Protein AF-A0A7V2CMZ6-F1 (afdb_monomer_lite)

Radius of gyration: 18.08 Å; chains: 1; bounding box: 42×31×58 Å

Foldseek 3Di:
DDDPPPVLVVLQVQLVVLVVVLVVLVLDQQDPVSLVVLQPVVSVVSNPDPSNQPPDPCSVVSVVVSVVSSVCSVVDDNVVSNVVSCQQANDPPNHPHHPDPVVVDPDPPVVVVVVVVVVVVVD

pLDDT: mean 74.18, std 14.87, range [40.69, 93.19]

Sequence (123 aa):
MSADGHTGTADGARARGATYALMAWALRYPSMDVLDVLRDARLWQSAESPADAPSGQDGGRLPNLLTDLKRRATVADAQGLQQTHSRLFGHTVRGSCPPYELEYGRSEIIQQAAELADVAGFY

Secondary structure (DSSP, 8-state):
---THHHHHHHHHHHHHHHHHHHHHHHS---HHHHHHHH-HHHHHHHS-GGG---STTTTHHHHHHHHHHHHHHT--HHHHHHHHHHHH-TTTT-SS-SSGGGTS---HHHHHHHHHHHHHH-

Structure (mmCIF, N/CA/C/O backbone):
data_AF-A0A7V2CMZ6-F1
#
_entry.id   AF-A0A7V2CMZ6-F1
#
loop_
_atom_site.group_PDB
_atom_site.id
_atom_site.type_symbol
_atom_site.label_atom_id
_atom_site.label_alt_id
_atom_site.label_comp_id
_atom_site.label_asym_id
_atom_site.label_entity_id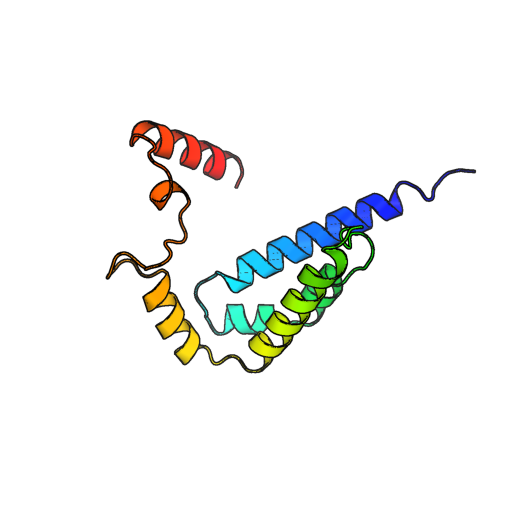
_atom_site.label_seq_id
_atom_site.pdbx_PDB_ins_code
_atom_site.Cartn_x
_atom_site.Cartn_y
_atom_site.Cartn_z
_atom_site.occupancy
_atom_site.B_iso_or_equiv
_atom_site.auth_seq_id
_atom_site.auth_comp_id
_atom_site.auth_asym_id
_atom_site.auth_atom_id
_atom_site.pdbx_PDB_model_num
ATOM 1 N N . MET A 1 1 ? 5.308 0.859 -42.400 1.00 40.69 1 MET A N 1
ATOM 2 C CA . MET A 1 1 ? 6.292 1.030 -41.311 1.00 40.69 1 MET A CA 1
ATOM 3 C C . MET A 1 1 ? 5.607 1.795 -40.182 1.00 40.69 1 MET A C 1
ATOM 5 O O . MET A 1 1 ? 5.749 3.002 -40.098 1.00 40.69 1 MET A O 1
ATOM 9 N N . SER A 1 2 ? 4.774 1.108 -39.392 1.00 43.62 2 SER A N 1
ATOM 10 C CA . SER A 1 2 ? 4.095 1.654 -38.205 1.00 43.62 2 SER A CA 1
ATOM 11 C C . SER A 1 2 ? 3.755 0.481 -37.283 1.00 43.62 2 SER A C 1
ATOM 13 O O . SER A 1 2 ? 2.809 -0.248 -37.556 1.00 43.62 2 SER A O 1
ATOM 15 N N . ALA A 1 3 ? 4.564 0.258 -36.247 1.00 46.75 3 ALA A N 1
ATOM 16 C CA . ALA A 1 3 ? 4.297 -0.732 -35.195 1.00 46.75 3 ALA A CA 1
ATOM 17 C C . ALA A 1 3 ? 4.539 -0.182 -33.770 1.00 46.75 3 ALA A C 1
ATOM 19 O O . ALA A 1 3 ? 4.151 -0.827 -32.804 1.00 46.75 3 ALA A O 1
ATOM 20 N N . ASP A 1 4 ? 5.093 1.029 -33.625 1.00 50.94 4 ASP A N 1
ATOM 21 C CA . ASP A 1 4 ? 5.489 1.600 -32.322 1.00 50.94 4 ASP A CA 1
ATOM 22 C C . ASP A 1 4 ? 4.346 2.218 -31.497 1.00 50.94 4 ASP A C 1
ATOM 24 O O . ASP A 1 4 ? 4.525 2.540 -30.327 1.00 50.94 4 ASP A O 1
ATOM 28 N N . GLY A 1 5 ? 3.150 2.390 -32.067 1.00 51.94 5 GLY A N 1
ATOM 29 C CA . GLY A 1 5 ? 2.040 3.051 -31.365 1.00 51.94 5 GLY A CA 1
ATOM 30 C C . GLY A 1 5 ? 1.317 2.181 -30.328 1.00 51.94 5 GLY A C 1
ATOM 31 O O . GLY A 1 5 ? 0.663 2.716 -29.440 1.00 51.94 5 GLY A O 1
ATOM 32 N N . HIS A 1 6 ? 1.407 0.851 -30.430 1.00 52.66 6 HIS A N 1
ATOM 33 C CA . HIS A 1 6 ? 0.612 -0.072 -29.604 1.00 52.66 6 HIS A CA 1
ATOM 34 C C . HIS A 1 6 ? 1.317 -0.475 -28.297 1.00 52.66 6 HIS A C 1
ATOM 36 O O . HIS A 1 6 ? 0.672 -0.770 -27.292 1.00 52.66 6 HIS A O 1
ATOM 42 N N . THR A 1 7 ? 2.652 -0.460 -28.296 1.00 57.75 7 THR A N 1
ATOM 43 C CA . THR A 1 7 ? 3.491 -0.788 -27.136 1.00 57.75 7 THR A CA 1
ATOM 44 C C . THR A 1 7 ? 3.462 0.319 -26.084 1.00 57.75 7 THR A C 1
ATOM 46 O O . THR A 1 7 ? 3.323 0.014 -24.903 1.00 57.75 7 THR A O 1
ATOM 49 N N . GLY A 1 8 ? 3.481 1.593 -26.496 1.00 61.47 8 GLY A N 1
ATOM 50 C CA . GLY A 1 8 ? 3.411 2.734 -25.573 1.00 61.47 8 GLY A CA 1
ATOM 51 C C . GLY A 1 8 ? 2.093 2.818 -24.791 1.00 61.47 8 GLY A C 1
ATOM 52 O O . GLY A 1 8 ? 2.096 3.077 -23.591 1.00 61.47 8 GLY A O 1
ATOM 53 N N . THR A 1 9 ? 0.956 2.522 -25.429 1.00 63.38 9 THR A N 1
ATOM 54 C CA . THR A 1 9 ? -0.358 2.529 -24.756 1.00 63.38 9 THR A CA 1
ATOM 55 C C . THR A 1 9 ? -0.536 1.362 -23.789 1.00 63.38 9 THR A C 1
ATOM 57 O O . THR A 1 9 ? -1.166 1.517 -22.742 1.00 63.38 9 THR A O 1
ATOM 60 N N . ALA A 1 10 ? 0.013 0.192 -24.134 1.00 70.31 10 ALA A N 1
ATOM 61 C CA . ALA A 1 10 ? -0.026 -0.988 -23.278 1.00 70.31 10 ALA A CA 1
ATOM 62 C C . ALA A 1 10 ? 0.857 -0.811 -22.032 1.00 70.31 10 ALA A C 1
ATOM 64 O O . ALA A 1 10 ? 0.452 -1.195 -20.934 1.00 70.31 10 ALA A O 1
ATOM 65 N N . ASP A 1 11 ? 2.028 -0.189 -22.190 1.00 74.56 11 ASP A N 1
ATOM 66 C CA . ASP A 1 11 ? 2.938 0.102 -21.081 1.00 74.56 11 ASP A CA 1
ATOM 67 C C . ASP A 1 11 ? 2.349 1.150 -20.121 1.00 74.56 11 ASP A C 1
ATOM 69 O O . ASP A 1 11 ? 2.346 0.949 -18.906 1.00 74.56 11 ASP A O 1
ATOM 73 N N . GLY A 1 12 ? 1.710 2.200 -20.654 1.00 77.19 12 GLY A N 1
ATOM 74 C CA . GLY A 1 12 ? 0.979 3.168 -19.830 1.00 77.19 12 GLY A CA 1
ATOM 75 C C . GLY A 1 12 ? -0.180 2.534 -19.047 1.00 77.19 12 GLY A C 1
ATOM 76 O O . GLY A 1 12 ? -0.262 2.642 -17.822 1.00 77.19 12 GLY A O 1
ATOM 77 N N . ALA A 1 13 ? -1.037 1.750 -19.715 1.00 79.69 13 ALA A N 1
ATOM 78 C CA . ALA A 1 13 ? -2.136 1.048 -19.044 1.00 79.69 13 ALA A CA 1
ATOM 79 C C . ALA A 1 13 ? -1.652 0.134 -17.903 1.00 79.69 13 ALA A C 1
ATOM 81 O O . ALA A 1 13 ? -2.282 0.073 -16.843 1.00 79.69 13 ALA A O 1
ATOM 82 N N . ARG A 1 14 ? -0.508 -0.532 -18.093 1.00 80.69 14 ARG A N 1
ATOM 83 C CA . ARG A 1 14 ? 0.138 -1.349 -17.063 1.00 80.69 14 ARG A CA 1
ATOM 84 C C . ARG A 1 14 ? 0.649 -0.507 -15.893 1.00 80.69 14 ARG A C 1
ATOM 86 O O . ARG A 1 14 ? 0.436 -0.900 -14.746 1.00 80.69 14 ARG A O 1
ATOM 93 N N . ALA A 1 15 ? 1.259 0.646 -16.164 1.00 81.56 15 ALA A N 1
ATOM 94 C CA . ALA A 1 15 ? 1.736 1.573 -15.139 1.00 81.56 15 ALA A CA 1
ATOM 95 C C . ALA A 1 15 ? 0.590 2.102 -14.258 1.00 81.56 15 ALA A C 1
ATOM 97 O O . ALA A 1 15 ? 0.689 2.111 -13.025 1.00 81.56 15 ALA A O 1
ATOM 98 N N . ARG A 1 16 ? -0.551 2.453 -14.870 1.00 81.94 16 ARG A N 1
ATOM 99 C CA . ARG A 1 16 ? -1.766 2.846 -14.133 1.00 81.94 16 ARG A CA 1
ATOM 100 C C . ARG A 1 16 ? -2.309 1.704 -13.290 1.00 81.94 16 ARG A C 1
ATOM 102 O O . ARG A 1 16 ? -2.580 1.904 -12.111 1.00 81.94 16 ARG A O 1
ATOM 109 N N . GLY A 1 17 ? -2.417 0.504 -13.862 1.00 84.88 17 GLY A N 1
ATOM 110 C CA . GLY A 1 17 ? -2.858 -0.686 -13.131 1.00 84.88 17 GLY A CA 1
ATOM 111 C C . GLY A 1 17 ? -1.994 -0.965 -11.898 1.00 84.88 17 GLY A C 1
ATOM 112 O O . GLY A 1 17 ? -2.522 -1.186 -10.810 1.00 84.88 17 GLY A O 1
ATOM 113 N N . ALA A 1 18 ? -0.669 -0.871 -12.037 1.00 85.50 18 ALA A N 1
ATOM 114 C CA . ALA A 1 18 ? 0.263 -1.022 -10.922 1.00 85.50 18 ALA A CA 1
ATOM 115 C C . ALA A 1 18 ? 0.104 0.084 -9.864 1.00 85.50 18 ALA A C 1
ATOM 117 O O . ALA A 1 18 ? 0.135 -0.198 -8.667 1.00 85.50 18 ALA A O 1
ATOM 118 N N . THR A 1 19 ? -0.130 1.328 -10.291 1.00 85.44 19 THR A N 1
ATOM 119 C CA . THR A 1 19 ? -0.396 2.459 -9.387 1.00 85.44 19 THR A CA 1
ATOM 120 C C . THR A 1 19 ? -1.683 2.251 -8.583 1.00 85.44 19 THR A C 1
ATOM 122 O O . THR A 1 19 ? -1.678 2.421 -7.364 1.00 85.44 19 THR A O 1
ATOM 125 N N . TYR A 1 20 ? -2.773 1.819 -9.224 1.00 86.62 20 TYR A N 1
ATOM 126 C CA . TYR A 1 20 ? -4.018 1.497 -8.519 1.00 86.62 20 TYR A CA 1
ATOM 127 C C . TYR A 1 20 ? -3.846 0.314 -7.564 1.00 86.62 20 TYR A C 1
ATOM 129 O O . TYR A 1 20 ? -4.329 0.366 -6.434 1.00 86.62 20 TYR A O 1
ATOM 137 N N . ALA A 1 21 ? -3.109 -0.722 -7.974 1.00 88.38 21 ALA A N 1
ATOM 138 C CA . ALA A 1 21 ? -2.804 -1.856 -7.109 1.00 88.38 21 ALA A CA 1
ATOM 139 C C . ALA A 1 21 ? -2.019 -1.424 -5.858 1.00 88.38 21 ALA A C 1
ATOM 141 O O . ALA A 1 21 ? -2.349 -1.854 -4.754 1.00 88.38 21 ALA A O 1
ATOM 142 N N . LEU A 1 22 ? -1.029 -0.534 -6.001 1.00 89.62 22 LEU A N 1
ATOM 143 C CA . LEU A 1 22 ? -0.297 0.049 -4.871 1.00 89.62 22 LEU A CA 1
ATOM 144 C C . LEU A 1 22 ? -1.229 0.776 -3.901 1.00 89.62 22 LEU A C 1
ATOM 146 O O . LEU A 1 22 ? -1.146 0.554 -2.694 1.00 89.62 22 LEU A O 1
ATOM 150 N N . MET A 1 23 ? -2.126 1.620 -4.416 1.00 87.31 23 MET A N 1
ATOM 151 C CA . MET A 1 23 ? -3.095 2.3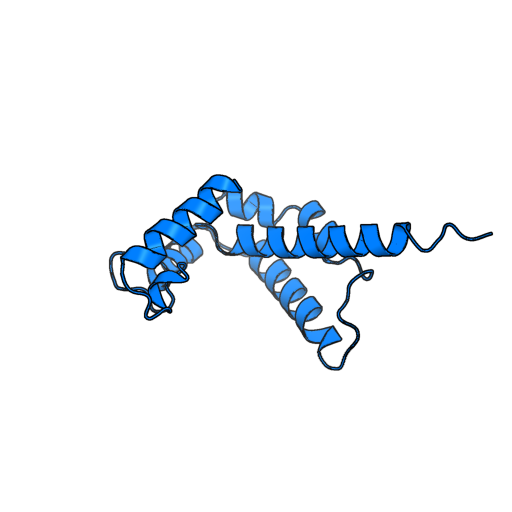41 -3.585 1.00 87.31 23 MET A CA 1
ATOM 152 C C . MET A 1 23 ? -4.025 1.375 -2.843 1.00 87.31 23 MET A C 1
ATOM 154 O O . MET A 1 23 ? -4.237 1.531 -1.640 1.00 87.31 23 MET A O 1
ATOM 158 N N . ALA A 1 24 ? -4.524 0.345 -3.530 1.00 89.88 24 ALA A N 1
ATOM 159 C CA . ALA A 1 24 ? -5.379 -0.674 -2.931 1.00 89.88 24 ALA A CA 1
ATOM 160 C C . ALA A 1 24 ? -4.665 -1.426 -1.794 1.00 89.88 24 ALA A C 1
ATOM 162 O O . ALA A 1 24 ? -5.241 -1.622 -0.723 1.00 89.88 24 ALA A O 1
ATOM 163 N N . TRP A 1 25 ? -3.396 -1.801 -1.983 1.00 92.38 25 TRP A N 1
ATOM 164 C CA . TRP A 1 25 ? -2.595 -2.424 -0.926 1.00 92.38 25 TRP A CA 1
ATOM 165 C C . TRP A 1 25 ? -2.307 -1.473 0.237 1.00 92.38 25 TRP A C 1
ATOM 167 O O . TRP A 1 25 ? -2.397 -1.889 1.389 1.00 92.38 25 TRP A O 1
ATOM 177 N N . ALA A 1 26 ? -2.012 -0.202 -0.036 1.00 90.38 26 ALA A N 1
ATOM 178 C CA . ALA A 1 26 ? -1.691 0.786 0.994 1.00 90.38 26 ALA A CA 1
ATOM 179 C C . ALA A 1 26 ? -2.879 1.139 1.911 1.00 90.38 26 ALA A C 1
ATOM 181 O O . ALA A 1 26 ? -2.662 1.556 3.047 1.00 90.38 26 ALA A O 1
ATOM 182 N N . LEU A 1 27 ? -4.119 0.978 1.436 1.00 89.25 27 LEU A N 1
ATOM 183 C CA . LEU A 1 27 ? -5.340 1.268 2.202 1.00 89.25 27 LEU A CA 1
ATOM 184 C C . LEU A 1 27 ? -5.916 0.048 2.941 1.00 89.25 27 LEU A C 1
ATOM 186 O O . LEU A 1 27 ? -6.791 0.196 3.801 1.00 89.25 27 LEU A O 1
ATOM 190 N N . ARG A 1 28 ? -5.428 -1.160 2.637 1.00 90.50 28 ARG A N 1
ATOM 191 C CA . ARG A 1 28 ? -5.825 -2.385 3.342 1.00 90.50 28 ARG A CA 1
ATOM 192 C C . ARG A 1 28 ? -5.415 -2.346 4.812 1.00 90.50 28 ARG A C 1
ATOM 194 O O . ARG A 1 28 ? -4.509 -1.618 5.211 1.00 90.50 28 ARG A O 1
ATOM 201 N N . TYR A 1 29 ? -6.084 -3.173 5.618 1.00 90.50 29 TYR A N 1
ATOM 202 C CA . TYR A 1 29 ? -5.697 -3.357 7.013 1.00 90.50 29 TYR A CA 1
ATOM 203 C C . TYR A 1 29 ? -4.219 -3.784 7.087 1.00 90.50 29 TYR A C 1
ATOM 205 O O . TYR A 1 29 ? -3.851 -4.768 6.441 1.00 90.50 29 TYR A O 1
ATOM 213 N N . PRO A 1 30 ? -3.365 -3.066 7.835 1.00 90.94 30 PRO A N 1
ATOM 214 C CA . PRO A 1 30 ? -1.923 -3.268 7.791 1.00 90.94 30 PRO A CA 1
ATOM 215 C C . PRO A 1 30 ? -1.527 -4.538 8.557 1.00 90.94 30 PRO A C 1
ATOM 217 O O . PRO A 1 30 ? -1.266 -4.517 9.758 1.00 90.94 30 PRO A O 1
ATOM 220 N N . SER A 1 31 ? -1.487 -5.670 7.860 1.00 92.88 31 SER A N 1
ATOM 221 C CA . SER A 1 31 ? -0.877 -6.914 8.338 1.00 92.88 31 SER A CA 1
ATOM 222 C C . SER A 1 31 ? 0.582 -7.018 7.888 1.00 92.88 31 SER A C 1
ATOM 224 O O . SER A 1 31 ? 1.028 -6.272 7.014 1.00 92.88 31 SER A O 1
ATOM 226 N N . MET A 1 32 ? 1.332 -7.962 8.466 1.00 92.12 32 MET A N 1
ATOM 227 C CA . MET A 1 32 ? 2.689 -8.259 7.991 1.00 92.12 32 MET A CA 1
ATOM 228 C C . MET A 1 32 ? 2.690 -8.668 6.514 1.00 92.12 32 MET A C 1
ATOM 230 O O . MET A 1 32 ? 3.494 -8.137 5.761 1.00 92.12 32 MET A O 1
ATOM 234 N N . ASP A 1 33 ? 1.715 -9.469 6.077 1.00 93.06 33 ASP A N 1
ATOM 235 C CA . ASP A 1 33 ? 1.562 -9.856 4.668 1.00 93.06 33 ASP A CA 1
ATOM 236 C C . ASP A 1 33 ? 1.384 -8.640 3.743 1.00 93.06 33 ASP A C 1
ATOM 238 O O . ASP A 1 33 ? 1.989 -8.563 2.675 1.00 93.06 33 ASP A O 1
ATOM 242 N N . VAL A 1 34 ? 0.574 -7.655 4.156 1.00 92.88 34 VAL A N 1
ATOM 243 C CA . VAL A 1 34 ? 0.383 -6.405 3.400 1.00 92.88 34 VAL A CA 1
ATOM 244 C C . VAL A 1 34 ? 1.688 -5.615 3.327 1.00 92.88 34 VAL A C 1
ATOM 246 O O . VAL A 1 34 ? 2.030 -5.095 2.265 1.00 92.88 34 VAL A O 1
ATOM 249 N N . LEU A 1 35 ? 2.437 -5.530 4.430 1.00 92.44 35 LEU A N 1
ATOM 250 C CA . LEU A 1 35 ? 3.725 -4.839 4.437 1.00 92.44 35 LEU A CA 1
ATOM 251 C C . LEU A 1 35 ? 4.774 -5.553 3.589 1.00 92.44 35 LEU A C 1
ATOM 253 O O . LEU A 1 35 ? 5.549 -4.877 2.921 1.00 92.44 35 LEU A O 1
ATOM 257 N N . ASP A 1 36 ? 4.793 -6.880 3.576 1.00 93.19 36 ASP A N 1
ATOM 258 C CA . ASP A 1 36 ? 5.720 -7.652 2.751 1.00 93.19 36 ASP A CA 1
ATOM 259 C C . ASP A 1 36 ? 5.447 -7.424 1.261 1.00 93.19 36 ASP A C 1
ATOM 261 O O . ASP A 1 36 ? 6.381 -7.185 0.495 1.00 93.19 36 ASP A O 1
ATOM 265 N N . VAL A 1 37 ? 4.172 -7.357 0.861 1.00 91.88 37 VAL A N 1
ATOM 266 C CA . VAL A 1 37 ? 3.784 -6.961 -0.502 1.00 91.88 37 VAL A CA 1
ATOM 267 C C . VAL A 1 37 ? 4.197 -5.518 -0.809 1.00 91.88 37 VAL A C 1
ATOM 269 O O . VAL A 1 37 ? 4.772 -5.254 -1.863 1.00 91.88 37 VAL A O 1
ATOM 272 N N . LEU A 1 38 ? 3.959 -4.573 0.107 1.00 91.19 38 LEU A N 1
ATOM 273 C CA . LEU A 1 38 ? 4.357 -3.170 -0.072 1.00 91.19 38 LEU A CA 1
ATOM 274 C C . LEU A 1 38 ? 5.879 -2.964 -0.054 1.00 91.19 38 LEU A C 1
ATOM 276 O O . LEU A 1 38 ? 6.355 -1.930 -0.519 1.00 91.19 38 LEU A O 1
ATOM 280 N N . ARG A 1 39 ? 6.655 -3.916 0.465 1.00 92.12 39 ARG A N 1
ATOM 281 C CA . ARG A 1 39 ? 8.125 -3.909 0.433 1.00 92.12 39 ARG A CA 1
ATOM 282 C C . ARG A 1 39 ? 8.690 -4.622 -0.795 1.00 92.12 39 ARG A C 1
ATOM 284 O O . ARG A 1 39 ? 9.874 -4.450 -1.085 1.00 92.12 39 ARG A O 1
ATOM 291 N N . ASP A 1 40 ? 7.878 -5.378 -1.536 1.00 90.50 40 ASP A N 1
ATOM 292 C CA . ASP A 1 40 ? 8.318 -6.045 -2.760 1.00 90.50 40 ASP A CA 1
ATOM 293 C C . ASP A 1 40 ? 8.652 -5.013 -3.848 1.00 90.50 40 ASP A C 1
ATOM 295 O O . ASP A 1 40 ? 7.793 -4.306 -4.382 1.00 90.50 40 ASP A O 1
ATOM 299 N N . ALA A 1 41 ? 9.929 -4.960 -4.224 1.00 86.50 41 ALA A N 1
ATOM 300 C CA . ALA A 1 41 ? 10.435 -4.069 -5.259 1.00 86.50 41 ALA A CA 1
ATOM 301 C C . ALA A 1 41 ? 9.726 -4.241 -6.617 1.00 86.50 41 ALA A C 1
ATOM 303 O O . ALA A 1 41 ? 9.648 -3.276 -7.377 1.00 86.50 41 ALA A O 1
ATOM 304 N N . ARG A 1 42 ? 9.188 -5.429 -6.930 1.00 85.44 42 ARG A N 1
ATOM 305 C CA . ARG A 1 42 ? 8.498 -5.716 -8.203 1.00 85.44 42 ARG A CA 1
ATOM 306 C C . ARG A 1 42 ? 7.219 -4.901 -8.372 1.00 85.44 42 ARG A C 1
ATOM 308 O O . ARG A 1 42 ? 6.904 -4.474 -9.486 1.00 85.44 42 ARG A O 1
ATOM 315 N N . LEU A 1 43 ? 6.506 -4.665 -7.270 1.00 82.69 43 LEU A N 1
ATOM 316 C CA . LEU A 1 43 ? 5.290 -3.857 -7.259 1.00 82.69 43 LEU A CA 1
ATOM 317 C C . LEU A 1 43 ? 5.608 -2.399 -7.630 1.00 82.69 43 LEU A C 1
ATOM 319 O O . LEU A 1 43 ? 4.926 -1.803 -8.461 1.00 82.69 43 LEU A O 1
ATOM 323 N N . TRP A 1 44 ? 6.705 -1.862 -7.088 1.00 85.06 44 TRP A N 1
ATOM 324 C CA . TRP A 1 44 ? 7.160 -0.491 -7.343 1.00 85.06 44 TRP A CA 1
ATOM 325 C C . TRP A 1 44 ? 7.727 -0.287 -8.746 1.00 85.06 44 TRP A C 1
ATOM 327 O O . TRP A 1 44 ? 7.409 0.711 -9.384 1.00 85.06 44 TRP A O 1
ATOM 337 N N . GLN A 1 45 ? 8.503 -1.248 -9.260 1.00 83.56 45 GLN A N 1
ATOM 338 C CA . GLN A 1 45 ? 9.077 -1.180 -10.613 1.00 83.56 45 GLN A CA 1
ATOM 339 C C . GLN A 1 45 ? 8.006 -0.988 -11.693 1.00 83.56 45 GLN A C 1
ATOM 341 O O . GLN A 1 45 ? 8.232 -0.285 -12.672 1.00 83.56 45 GLN A O 1
ATOM 346 N N . SER A 1 46 ? 6.834 -1.598 -11.504 1.00 76.81 46 SER A N 1
ATOM 347 C CA . SER A 1 46 ? 5.732 -1.508 -12.465 1.00 76.81 46 SER A CA 1
ATOM 348 C C . SER A 1 46 ? 4.989 -0.167 -12.397 1.00 76.81 46 SER A C 1
ATOM 350 O O . SER A 1 46 ? 4.429 0.258 -13.400 1.00 76.81 46 SER A O 1
ATOM 352 N N . ALA A 1 47 ? 4.974 0.499 -11.238 1.00 76.12 47 ALA A N 1
ATOM 353 C CA . ALA A 1 47 ? 4.279 1.773 -11.035 1.00 76.12 47 ALA A CA 1
ATOM 354 C C . ALA A 1 47 ? 5.153 3.004 -11.323 1.00 76.12 47 ALA A C 1
ATOM 356 O O . ALA A 1 47 ? 4.635 4.068 -11.640 1.00 76.12 47 ALA A O 1
ATOM 357 N N . GLU A 1 48 ? 6.477 2.862 -11.237 1.00 73.50 48 GLU A N 1
ATOM 358 C CA . GLU A 1 48 ? 7.453 3.914 -11.556 1.00 73.50 48 GLU A CA 1
ATOM 359 C C . GLU A 1 48 ? 7.706 4.052 -13.074 1.00 73.50 48 GLU A C 1
ATOM 361 O O . GLU A 1 48 ? 8.568 4.832 -13.481 1.00 73.50 48 GLU A O 1
ATOM 366 N N . SER A 1 49 ? 6.975 3.313 -13.925 1.00 68.94 49 SER A N 1
ATOM 367 C CA . SER A 1 49 ? 7.167 3.384 -15.377 1.00 68.94 49 SER A CA 1
ATOM 368 C C . SER A 1 49 ? 6.842 4.792 -15.908 1.00 68.94 49 SER A C 1
ATOM 370 O O . SER A 1 49 ? 5.738 5.300 -15.690 1.00 68.94 49 SER A O 1
ATOM 372 N N . PRO A 1 50 ? 7.771 5.434 -16.643 1.00 60.22 50 PRO A N 1
ATOM 373 C CA . PRO A 1 50 ? 7.603 6.794 -17.154 1.00 60.22 50 PRO A CA 1
ATOM 374 C C . PRO A 1 50 ? 6.571 6.903 -18.286 1.00 60.22 50 PRO A C 1
ATOM 376 O O . PRO A 1 50 ? 6.234 8.016 -18.684 1.00 60.22 50 PRO A O 1
ATOM 379 N N . ALA A 1 51 ? 6.066 5.774 -18.799 1.00 60.34 51 ALA A N 1
ATOM 380 C CA . ALA A 1 51 ? 5.164 5.710 -19.949 1.00 60.34 51 ALA A CA 1
ATOM 381 C C . ALA A 1 51 ? 3.809 6.416 -19.739 1.00 60.34 51 ALA A C 1
ATOM 383 O O . ALA A 1 51 ? 3.133 6.710 -20.721 1.00 60.34 51 ALA A O 1
ATOM 384 N N . ASP A 1 52 ? 3.424 6.708 -18.491 1.00 60.22 52 ASP A N 1
ATOM 385 C CA . ASP A 1 52 ? 2.146 7.360 -18.161 1.00 60.22 52 ASP A CA 1
ATOM 386 C C . ASP A 1 52 ? 2.275 8.505 -17.147 1.00 60.22 52 ASP A C 1
ATOM 388 O O . ASP A 1 52 ? 1.317 8.861 -16.457 1.00 60.22 52 ASP A O 1
ATOM 392 N N . ALA A 1 53 ? 3.473 9.087 -17.017 1.00 59.75 53 ALA A N 1
ATOM 393 C CA . ALA A 1 53 ? 3.644 10.256 -16.166 1.00 59.75 53 ALA A CA 1
ATOM 394 C C . ALA A 1 53 ? 2.728 11.387 -16.685 1.00 59.75 53 ALA A C 1
ATOM 396 O O . ALA A 1 53 ? 2.855 11.776 -17.854 1.00 59.75 53 ALA A O 1
ATOM 397 N N . PRO A 1 54 ? 1.801 11.919 -15.861 1.00 57.62 54 PRO A N 1
ATOM 398 C CA . PRO A 1 54 ? 0.841 12.913 -16.317 1.00 57.62 54 PRO A CA 1
ATOM 399 C C . PRO A 1 54 ? 1.588 14.111 -16.902 1.00 57.62 54 PRO A C 1
ATOM 401 O O . PRO A 1 54 ? 2.344 14.801 -16.218 1.00 57.62 54 PRO A O 1
ATOM 404 N N . SER A 1 55 ? 1.407 14.334 -18.202 1.00 52.66 55 SER A N 1
ATOM 405 C CA . SER A 1 55 ? 2.078 15.403 -18.933 1.00 52.66 55 SER A CA 1
ATOM 406 C C . SER A 1 55 ? 1.376 16.726 -18.609 1.00 52.66 55 SER A C 1
ATOM 408 O O . SER A 1 55 ? 0.354 17.059 -19.200 1.00 52.66 55 SER A O 1
ATOM 410 N N . GLY A 1 56 ? 1.875 17.463 -17.614 1.00 61.56 56 GLY A N 1
ATOM 411 C CA . GLY A 1 56 ? 1.273 18.719 -17.156 1.00 61.56 56 GLY A CA 1
ATOM 412 C C . GLY A 1 56 ? 1.997 19.331 -15.955 1.00 61.56 56 GLY A C 1
ATOM 413 O O . GLY A 1 56 ? 2.982 18.778 -15.468 1.00 61.56 56 GLY A O 1
ATOM 414 N N . GLN A 1 57 ? 1.503 20.469 -15.450 1.00 57.62 57 GLN A N 1
ATOM 415 C CA . GLN A 1 57 ? 2.102 21.183 -14.304 1.00 57.62 57 GLN A CA 1
ATOM 416 C C . GLN A 1 57 ? 2.130 20.345 -13.006 1.00 57.62 57 GLN A C 1
ATOM 418 O O . GLN A 1 57 ? 2.940 20.610 -12.121 1.00 57.62 57 GLN A O 1
ATOM 423 N N . ASP A 1 58 ? 1.312 19.291 -12.923 1.00 59.25 58 ASP A N 1
ATOM 424 C CA . ASP A 1 58 ? 1.266 18.336 -11.809 1.00 59.25 58 ASP A CA 1
ATOM 425 C C . ASP A 1 58 ? 2.132 17.078 -12.013 1.00 59.25 58 ASP A C 1
ATOM 427 O O . ASP A 1 58 ? 2.149 16.200 -11.148 1.00 59.25 58 ASP A O 1
ATOM 431 N N . GLY A 1 59 ? 2.892 16.988 -13.114 1.00 62.47 59 GLY A N 1
ATOM 432 C CA . GLY A 1 59 ? 3.666 15.798 -13.497 1.00 62.47 59 GLY A CA 1
ATOM 433 C C . GLY A 1 59 ? 4.681 15.317 -12.453 1.00 62.47 59 GLY A C 1
ATOM 434 O O . GLY A 1 59 ? 5.023 14.139 -12.420 1.00 62.47 59 GLY A O 1
ATOM 435 N N . GLY A 1 60 ? 5.118 16.197 -11.546 1.00 67.81 60 GLY A N 1
ATOM 436 C CA . GLY A 1 60 ? 6.009 15.847 -10.435 1.00 67.81 60 GLY A CA 1
ATOM 437 C C . GLY A 1 60 ? 5.307 15.397 -9.147 1.00 67.81 60 GLY A C 1
ATOM 438 O O . GLY A 1 60 ? 5.953 14.807 -8.285 1.00 67.81 60 GLY A O 1
ATOM 439 N N . ARG A 1 61 ? 3.999 15.646 -8.974 1.00 77.94 61 ARG A N 1
ATOM 440 C CA . ARG A 1 61 ? 3.305 15.363 -7.702 1.00 77.94 61 ARG A CA 1
ATOM 441 C C . ARG A 1 61 ? 3.190 13.869 -7.426 1.00 77.94 61 ARG A C 1
ATOM 443 O O . ARG A 1 61 ? 3.551 13.425 -6.340 1.00 77.94 61 ARG A O 1
ATOM 450 N N . LEU A 1 62 ? 2.697 13.103 -8.397 1.00 77.31 62 LEU A N 1
ATOM 451 C CA . LEU A 1 62 ? 2.494 11.663 -8.238 1.00 77.31 62 LEU A CA 1
ATOM 452 C C . LEU A 1 62 ? 3.822 10.909 -8.018 1.00 77.31 62 LEU A C 1
ATOM 454 O O . LEU A 1 62 ? 3.899 10.170 -7.037 1.00 77.31 62 LEU A O 1
ATOM 458 N N . PRO A 1 63 ? 4.895 11.135 -8.806 1.00 80.12 63 PRO A N 1
ATOM 459 C CA . PRO A 1 63 ? 6.196 10.511 -8.544 1.00 80.12 63 PRO A CA 1
ATOM 460 C C . PRO A 1 63 ? 6.764 10.823 -7.151 1.00 80.12 63 PRO A C 1
ATOM 462 O O . PRO A 1 63 ? 7.299 9.934 -6.485 1.00 80.12 63 PRO A O 1
ATOM 465 N N . ASN A 1 64 ? 6.605 12.062 -6.672 1.00 83.44 64 ASN A N 1
ATOM 466 C CA . ASN A 1 64 ? 7.049 12.448 -5.330 1.00 83.44 64 ASN A CA 1
ATOM 467 C C . ASN A 1 64 ? 6.248 11.726 -4.237 1.00 83.44 64 ASN A C 1
ATOM 469 O O . ASN A 1 64 ? 6.833 11.203 -3.289 1.00 83.44 64 ASN A O 1
ATOM 473 N N . LEU A 1 65 ? 4.922 11.637 -4.391 1.00 84.50 65 LEU A N 1
ATOM 474 C CA . LEU A 1 65 ? 4.055 10.903 -3.465 1.00 84.50 65 LEU A CA 1
ATOM 475 C C . LEU A 1 65 ? 4.390 9.408 -3.427 1.00 84.50 65 LEU A C 1
ATOM 477 O O . LEU A 1 65 ? 4.461 8.832 -2.343 1.00 84.50 65 LEU A O 1
ATOM 481 N N . LEU A 1 66 ? 4.636 8.785 -4.584 1.00 84.94 66 LEU A N 1
ATOM 482 C CA . LEU A 1 66 ? 5.036 7.378 -4.664 1.00 84.94 66 LEU A CA 1
ATOM 483 C C . LEU A 1 66 ? 6.398 7.144 -4.003 1.00 84.94 66 LEU A C 1
ATOM 485 O O . LEU A 1 66 ? 6.548 6.203 -3.227 1.00 84.94 66 LEU A O 1
ATOM 489 N N . THR A 1 67 ? 7.363 8.037 -4.230 1.00 87.62 67 THR A N 1
ATOM 490 C CA . THR A 1 67 ? 8.685 7.980 -3.584 1.00 87.62 67 THR A CA 1
ATOM 491 C C . THR A 1 67 ? 8.569 8.084 -2.061 1.00 87.62 67 THR A C 1
ATOM 493 O O . THR A 1 67 ? 9.185 7.311 -1.320 1.00 87.62 67 THR A O 1
ATOM 496 N N . ASP A 1 68 ? 7.748 9.014 -1.574 1.00 89.56 68 ASP A N 1
ATOM 497 C CA . ASP A 1 68 ? 7.483 9.182 -0.147 1.00 89.56 68 ASP A CA 1
ATOM 498 C C . ASP A 1 68 ? 6.775 7.967 0.462 1.00 89.56 68 ASP A C 1
ATOM 500 O O . ASP A 1 68 ? 7.131 7.539 1.565 1.00 89.56 68 ASP A O 1
ATOM 504 N N . LEU A 1 69 ? 5.799 7.395 -0.247 1.00 89.06 69 LEU A N 1
ATOM 505 C CA . LEU A 1 69 ? 5.086 6.195 0.181 1.00 89.06 69 LEU A CA 1
ATOM 506 C C . LEU A 1 69 ? 6.033 4.995 0.266 1.00 89.06 69 LEU A C 1
ATOM 508 O O . LEU A 1 69 ? 6.041 4.312 1.287 1.00 89.06 69 LEU A O 1
ATOM 512 N N . LYS A 1 70 ? 6.884 4.790 -0.745 1.00 90.44 70 LYS A N 1
ATOM 513 C CA . LYS A 1 70 ? 7.901 3.729 -0.775 1.00 90.44 70 LYS A CA 1
ATOM 514 C C . LYS A 1 70 ? 8.832 3.824 0.425 1.00 90.44 70 LYS A C 1
ATOM 516 O O . LYS A 1 70 ? 9.021 2.850 1.146 1.00 90.44 70 LYS A O 1
ATOM 521 N N . ARG A 1 71 ? 9.350 5.027 0.705 1.00 91.25 71 ARG A N 1
ATOM 522 C CA . ARG A 1 71 ? 10.203 5.276 1.876 1.00 91.25 71 ARG A CA 1
ATOM 523 C C . ARG A 1 71 ? 9.492 4.916 3.182 1.00 91.25 71 ARG A C 1
ATOM 525 O O . ARG A 1 71 ? 10.098 4.291 4.049 1.00 91.25 71 ARG A O 1
ATOM 532 N N . ARG A 1 72 ? 8.222 5.310 3.333 1.00 91.31 72 ARG A N 1
ATOM 533 C CA . ARG A 1 72 ? 7.420 5.017 4.532 1.00 91.31 72 ARG A CA 1
ATOM 534 C C . ARG A 1 72 ? 7.115 3.524 4.671 1.00 91.31 72 ARG A C 1
ATOM 536 O O . ARG A 1 72 ? 7.200 3.018 5.783 1.00 91.31 72 ARG A O 1
ATOM 543 N N . ALA A 1 73 ? 6.819 2.825 3.576 1.00 88.50 73 ALA A N 1
ATOM 544 C CA . ALA A 1 73 ? 6.547 1.387 3.572 1.00 88.50 73 ALA A CA 1
ATOM 545 C C . ALA A 1 73 ? 7.757 0.558 4.044 1.00 88.50 73 ALA A C 1
ATOM 547 O O . ALA A 1 73 ? 7.597 -0.408 4.792 1.00 88.50 73 ALA A O 1
ATOM 548 N N . THR A 1 74 ? 8.978 0.969 3.685 1.00 87.94 74 THR A N 1
ATOM 549 C CA . THR A 1 74 ? 10.212 0.278 4.098 1.00 87.94 74 THR A CA 1
ATOM 550 C C . THR A 1 74 ? 10.431 0.294 5.611 1.00 87.94 74 THR A C 1
ATOM 552 O O . THR A 1 74 ? 10.902 -0.691 6.170 1.00 87.94 74 THR A O 1
ATOM 555 N N . VAL A 1 75 ? 10.079 1.392 6.285 1.00 90.69 75 VAL A N 1
ATOM 556 C CA . VAL A 1 75 ? 10.291 1.574 7.737 1.00 90.69 75 VAL A CA 1
ATOM 557 C C . VAL A 1 75 ? 9.015 1.400 8.564 1.00 90.69 75 VAL A C 1
ATOM 559 O O . VAL A 1 75 ? 9.015 1.661 9.764 1.00 90.69 75 VAL A O 1
ATOM 562 N N . ALA A 1 76 ? 7.914 1.004 7.925 1.00 89.94 76 ALA A N 1
ATOM 563 C CA . ALA A 1 76 ? 6.619 0.865 8.567 1.00 89.94 76 ALA A CA 1
ATOM 564 C C . ALA A 1 76 ? 6.620 -0.248 9.623 1.00 89.94 76 ALA A C 1
ATOM 566 O O . ALA A 1 76 ? 7.033 -1.376 9.345 1.00 89.94 76 ALA A O 1
ATOM 567 N N . ASP A 1 77 ? 6.080 0.067 10.798 1.00 90.38 77 ASP A N 1
ATOM 568 C CA . ASP A 1 77 ? 5.721 -0.905 11.826 1.00 90.38 77 ASP A CA 1
ATOM 569 C C . ASP A 1 77 ? 4.243 -1.296 11.682 1.00 90.38 77 ASP A C 1
ATOM 571 O O . ASP A 1 77 ? 3.360 -0.432 11.664 1.00 90.38 77 ASP A O 1
ATOM 575 N N . ALA A 1 78 ? 3.972 -2.601 11.597 1.00 89.50 78 ALA A N 1
ATOM 576 C CA . ALA A 1 78 ? 2.617 -3.121 11.457 1.00 89.50 78 ALA A CA 1
ATOM 577 C C . ALA A 1 78 ? 1.743 -2.711 12.646 1.00 89.50 78 ALA A C 1
ATOM 579 O O . ALA A 1 78 ? 0.626 -2.243 12.446 1.00 89.50 78 ALA A O 1
ATOM 580 N N . GLN A 1 79 ? 2.254 -2.814 13.875 1.00 90.38 79 GLN A N 1
ATOM 581 C CA . GLN A 1 79 ? 1.454 -2.564 15.072 1.00 90.38 79 GLN A CA 1
ATOM 582 C C . GLN A 1 79 ? 1.023 -1.091 15.170 1.00 90.38 79 GLN A C 1
ATOM 584 O O . GLN A 1 79 ? -0.159 -0.798 15.379 1.00 90.38 79 GLN A O 1
ATOM 589 N N . GLY A 1 80 ? 1.950 -0.151 14.965 1.00 90.38 80 GLY A N 1
ATOM 590 C CA . GLY A 1 80 ? 1.640 1.280 14.927 1.00 90.38 80 GLY A CA 1
ATOM 591 C C . GLY A 1 80 ? 0.666 1.659 13.803 1.00 90.38 80 GLY A C 1
ATOM 592 O O . GLY A 1 80 ? -0.244 2.476 14.001 1.00 90.38 80 GLY A O 1
ATOM 593 N N . LEU A 1 81 ? 0.797 1.032 12.630 1.00 91.19 81 LEU A N 1
ATOM 594 C CA . LEU A 1 81 ? -0.140 1.238 11.529 1.00 91.19 81 LEU A CA 1
ATOM 595 C C . LEU A 1 81 ? -1.526 0.656 11.820 1.00 91.19 81 LEU A C 1
ATOM 597 O O . LEU A 1 81 ? -2.509 1.308 11.492 1.00 91.19 81 LEU A O 1
ATOM 601 N N . GLN A 1 82 ? -1.640 -0.502 12.473 1.00 91.81 82 GLN A N 1
ATOM 602 C CA . GLN A 1 82 ? -2.932 -1.109 12.835 1.00 91.81 82 GLN A CA 1
ATOM 603 C C . GLN A 1 82 ? -3.741 -0.220 13.774 1.00 91.81 82 GLN A C 1
ATOM 605 O O . GLN A 1 82 ? -4.946 -0.039 13.576 1.00 91.81 82 GLN A O 1
ATOM 610 N N . GLN A 1 83 ? -3.080 0.376 14.768 1.00 88.75 83 GLN A N 1
ATOM 611 C CA . GLN A 1 83 ? -3.711 1.335 15.676 1.00 88.75 83 GLN A CA 1
ATOM 612 C C . GLN A 1 83 ? -4.198 2.574 14.917 1.00 88.75 83 GLN A C 1
ATOM 614 O O . GLN A 1 83 ? -5.323 3.032 15.118 1.00 88.75 83 GLN A O 1
ATOM 619 N N . THR A 1 84 ? -3.372 3.089 14.004 1.00 87.44 84 THR A N 1
ATOM 620 C CA . THR A 1 84 ? -3.710 4.264 13.191 1.00 87.44 84 THR A CA 1
ATOM 621 C C . THR A 1 84 ? -4.852 3.966 12.216 1.00 87.44 84 THR A C 1
ATOM 623 O O . THR A 1 84 ? -5.788 4.755 12.115 1.00 87.44 84 THR A O 1
ATOM 626 N N . HIS A 1 85 ? -4.819 2.809 11.550 1.00 87.56 85 HIS A N 1
ATOM 627 C CA . HIS A 1 85 ? -5.851 2.336 10.623 1.00 87.56 85 HIS A CA 1
ATOM 628 C C . HIS A 1 85 ? -7.190 2.168 11.339 1.00 87.56 85 HIS A C 1
ATOM 630 O O . HIS A 1 85 ? -8.188 2.736 10.909 1.00 87.56 85 HIS A O 1
ATOM 636 N N . SER A 1 86 ? -7.192 1.524 12.509 1.00 84.62 86 SER A N 1
ATOM 637 C CA . SER A 1 86 ? -8.395 1.366 13.336 1.00 84.62 86 SER A CA 1
ATOM 638 C C . SER A 1 86 ? -8.950 2.707 13.828 1.00 84.62 86 SER A C 1
ATOM 640 O O . SER A 1 86 ? -10.159 2.861 13.954 1.00 84.62 86 SER A O 1
ATOM 642 N N . ARG A 1 87 ? -8.094 3.703 14.088 1.00 82.81 87 ARG A N 1
ATOM 643 C CA . ARG A 1 87 ? -8.538 5.053 14.473 1.00 82.81 87 ARG A CA 1
ATOM 644 C C . ARG A 1 87 ? -9.152 5.829 13.304 1.00 82.81 87 ARG A C 1
ATOM 646 O O . ARG A 1 87 ? -10.068 6.615 13.518 1.00 82.81 87 ARG A O 1
ATOM 653 N N . LEU A 1 88 ? -8.606 5.667 12.100 1.00 81.38 88 LEU A N 1
ATOM 654 C CA . LEU A 1 88 ? -9.024 6.416 10.911 1.00 81.38 88 LEU A CA 1
ATOM 655 C C . LEU A 1 88 ? -10.243 5.795 10.221 1.00 81.38 88 LEU A C 1
ATOM 657 O O . LEU A 1 88 ? -11.155 6.532 9.857 1.00 81.38 88 LEU A O 1
ATOM 661 N N . PHE A 1 89 ? -10.245 4.467 10.082 1.00 77.12 89 PHE A N 1
ATOM 662 C CA . PHE A 1 89 ? -11.198 3.687 9.285 1.00 77.12 89 PHE A CA 1
ATOM 663 C C . PHE A 1 89 ? -12.042 2.709 10.119 1.00 77.12 89 PHE A C 1
ATOM 665 O O . PHE A 1 89 ? -12.891 2.007 9.575 1.00 7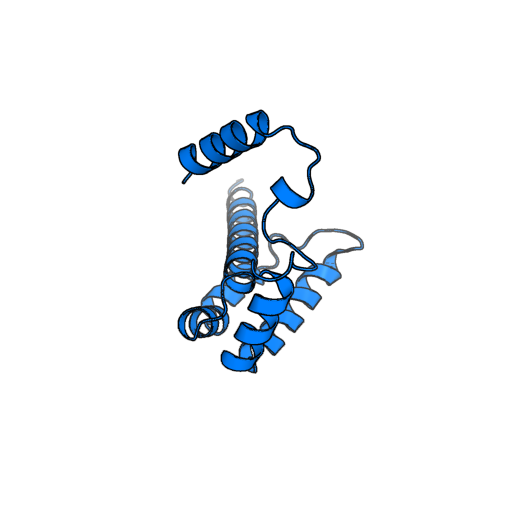7.12 89 PHE A O 1
ATOM 672 N N . GLY A 1 90 ? -11.781 2.585 11.425 1.00 68.25 90 GLY A N 1
ATOM 673 C CA . GLY A 1 90 ? -12.500 1.649 12.287 1.00 68.25 90 GLY A CA 1
ATOM 674 C C . GLY A 1 90 ? -13.953 2.056 12.533 1.00 68.25 90 GLY A C 1
ATOM 675 O O . GLY A 1 90 ? -14.318 3.223 12.463 1.00 68.25 90 GLY A O 1
ATOM 676 N N . HIS A 1 91 ? -14.778 1.062 12.861 1.00 60.72 91 HIS A N 1
ATOM 677 C CA . HIS A 1 91 ? -16.234 1.201 12.984 1.00 60.7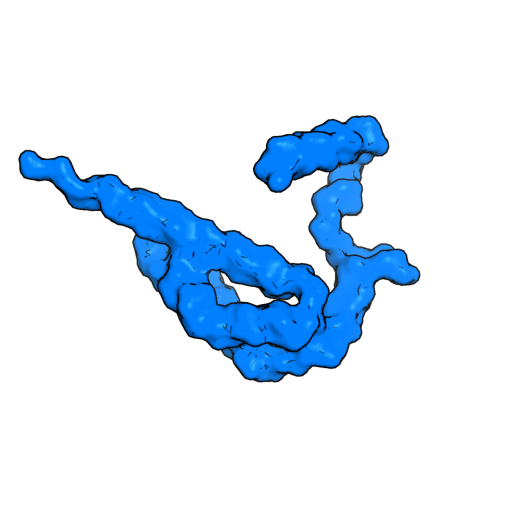2 91 HIS A CA 1
ATOM 678 C C . HIS A 1 91 ? -16.680 1.681 14.378 1.00 60.72 91 HIS A C 1
ATOM 680 O O . HIS A 1 91 ? -17.831 2.061 14.574 1.00 60.72 91 HIS A O 1
ATOM 686 N N . THR A 1 92 ? -15.787 1.627 15.370 1.00 55.06 92 THR A N 1
ATOM 687 C CA . THR A 1 92 ? -16.121 1.829 16.793 1.00 55.06 92 THR A CA 1
ATOM 688 C C . THR A 1 92 ? -16.314 3.302 17.163 1.00 55.06 92 THR A C 1
ATOM 690 O O . THR A 1 92 ? -16.988 3.632 18.133 1.00 55.06 92 THR A O 1
ATOM 693 N N . VAL A 1 93 ? -15.742 4.196 16.368 1.00 52.91 93 VAL A N 1
ATOM 694 C CA .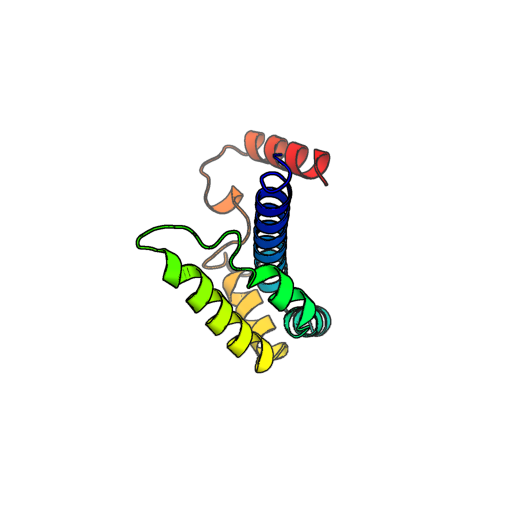 VAL A 1 93 ? -15.983 5.639 16.353 1.00 52.91 93 VAL A CA 1
ATOM 695 C C . VAL A 1 93 ? -16.183 5.922 14.879 1.00 52.91 93 VAL A C 1
ATOM 697 O O . VAL A 1 93 ? -15.343 5.453 14.123 1.00 52.91 93 VAL A O 1
ATOM 700 N N . ARG A 1 94 ? -17.249 6.613 14.441 1.00 55.56 94 ARG A N 1
ATOM 701 C CA . ARG A 1 94 ? -17.349 7.046 13.032 1.00 55.56 94 ARG A CA 1
ATOM 702 C C . ARG A 1 94 ? -16.007 7.663 12.650 1.00 55.56 94 ARG A C 1
ATOM 704 O O . ARG A 1 94 ? -15.669 8.728 13.172 1.00 55.56 94 ARG A O 1
ATOM 711 N N . GLY A 1 95 ? -15.217 6.926 11.870 1.00 57.75 95 GLY A N 1
ATOM 712 C CA . GLY A 1 95 ? -13.840 7.289 11.591 1.00 57.75 95 GLY A CA 1
ATOM 713 C C . GLY A 1 95 ? -13.824 8.688 10.997 1.00 57.75 95 GLY A C 1
ATOM 714 O O . GLY A 1 95 ? -14.765 9.083 10.309 1.00 57.75 95 GLY A O 1
ATOM 715 N N . SER A 1 96 ? -12.777 9.471 11.250 1.00 61.97 96 SER A N 1
ATOM 716 C CA . SER A 1 96 ? -12.677 10.799 10.628 1.00 61.97 96 SER A CA 1
ATOM 717 C C . SER A 1 96 ? -12.613 10.722 9.097 1.00 61.97 96 SER A C 1
ATOM 719 O O . SER A 1 96 ? -12.771 11.741 8.431 1.00 61.97 96 SER A O 1
ATOM 721 N N . CYS A 1 97 ? -12.332 9.535 8.549 1.00 66.25 97 CYS A N 1
ATOM 722 C CA . CYS A 1 97 ? -12.250 9.271 7.124 1.00 66.25 97 CYS A CA 1
ATOM 723 C C . CYS A 1 97 ? -12.787 7.859 6.821 1.00 66.25 97 CYS A C 1
ATOM 725 O O . CYS A 1 97 ? -11.993 6.918 6.782 1.00 66.25 97 CYS A O 1
ATOM 727 N N . PRO A 1 98 ? -14.110 7.660 6.688 1.00 67.31 98 PRO A N 1
ATOM 728 C CA . PRO A 1 98 ? -14.642 6.354 6.329 1.00 67.31 98 PRO A CA 1
ATOM 729 C C . PRO A 1 98 ? -14.070 5.842 4.999 1.00 67.31 98 PRO A C 1
ATOM 731 O O . PRO A 1 98 ? -13.863 6.628 4.081 1.00 67.31 98 PRO A O 1
ATOM 734 N N . PRO A 1 99 ? -13.803 4.538 4.843 1.00 70.00 99 PRO A N 1
ATOM 735 C CA . PRO A 1 99 ? -13.252 4.009 3.595 1.00 70.00 99 PRO A CA 1
ATOM 736 C C . PRO A 1 99 ? -14.316 3.806 2.501 1.00 70.00 99 PRO A C 1
ATOM 738 O O . PRO A 1 99 ? -13.960 3.489 1.368 1.00 70.00 99 PRO A O 1
ATOM 741 N N . TYR A 1 100 ? -15.604 3.954 2.827 1.00 69.00 100 TYR A N 1
ATOM 742 C CA . TYR A 1 100 ? -16.717 3.685 1.920 1.00 69.00 100 TYR A CA 1
ATOM 743 C C . TYR A 1 100 ? -17.306 4.978 1.359 1.00 69.00 100 TYR A C 1
ATOM 745 O O . TYR A 1 100 ? -17.687 5.881 2.103 1.00 69.00 100 TYR A O 1
ATOM 753 N N . GLU A 1 101 ? -17.450 5.026 0.036 1.00 67.12 101 GLU A N 1
ATOM 754 C CA . GLU A 1 101 ? -18.055 6.148 -0.694 1.00 67.12 101 GLU A CA 1
ATOM 755 C C . GLU A 1 101 ? -19.459 6.504 -0.175 1.00 67.12 101 GLU A C 1
ATOM 757 O O . GLU A 1 101 ? -19.814 7.678 -0.047 1.00 67.12 101 GLU A O 1
ATOM 762 N N . LEU A 1 102 ? -20.210 5.483 0.244 1.00 63.38 102 LEU A N 1
ATOM 763 C CA . LEU A 1 102 ? -21.557 5.577 0.805 1.00 63.38 102 LEU A CA 1
ATOM 764 C C . LEU A 1 102 ? -21.680 6.474 2.046 1.00 63.38 102 LEU A C 1
ATOM 766 O O . LEU A 1 102 ? -22.777 6.934 2.356 1.00 63.38 102 LEU A O 1
ATOM 770 N N . GLU A 1 103 ? -20.584 6.728 2.765 1.00 64.81 103 GLU A N 1
ATOM 771 C CA . GLU A 1 103 ? -20.582 7.601 3.945 1.00 64.81 103 GLU A CA 1
ATOM 772 C C . GLU A 1 103 ? -20.357 9.084 3.602 1.00 64.81 103 GLU A C 1
ATOM 774 O O . GLU A 1 103 ? -20.589 9.955 4.444 1.00 64.81 103 GLU A O 1
ATOM 779 N N . TYR A 1 104 ? -19.955 9.380 2.363 1.00 68.88 104 TYR A N 1
ATOM 780 C CA . TYR A 1 104 ? -19.770 10.739 1.846 1.00 68.88 104 TYR A CA 1
ATOM 781 C C . TYR A 1 104 ? -20.912 11.190 0.926 1.00 68.88 104 TYR A C 1
ATOM 783 O O . TYR A 1 104 ? -21.113 12.393 0.738 1.00 68.88 104 TYR A O 1
ATOM 791 N N . GLY A 1 105 ? -21.679 10.244 0.378 1.00 62.91 105 GLY A N 1
ATOM 792 C CA . GLY A 1 105 ? -22.863 10.502 -0.436 1.00 62.91 105 GLY A CA 1
ATOM 793 C C . GLY A 1 105 ? -24.130 10.713 0.399 1.00 62.91 105 GLY A C 1
ATOM 794 O O . GLY A 1 105 ? -24.457 9.937 1.291 1.00 62.91 105 GLY A O 1
ATOM 795 N N . ARG A 1 106 ? -24.911 11.750 0.076 1.00 52.88 106 ARG A N 1
ATOM 796 C CA . ARG A 1 106 ? -26.343 11.804 0.421 1.00 52.88 106 ARG A CA 1
ATOM 797 C C . ARG A 1 106 ? -27.116 10.967 -0.604 1.00 52.88 106 ARG A C 1
ATOM 799 O O . ARG A 1 106 ? -27.794 11.528 -1.458 1.00 52.88 106 ARG A O 1
ATOM 806 N N . SER A 1 107 ? -26.992 9.649 -0.551 1.00 51.50 107 SER A N 1
ATOM 807 C CA . SER A 1 107 ? -27.773 8.737 -1.392 1.00 51.50 107 SER A CA 1
ATOM 808 C C . SER A 1 107 ? -28.714 7.933 -0.502 1.00 51.50 107 SER A C 1
ATOM 810 O O . SER A 1 107 ? -28.307 7.323 0.486 1.00 51.50 107 SER A O 1
ATOM 812 N N . GLU A 1 108 ? -30.010 8.003 -0.806 1.00 53.56 108 GLU A N 1
ATOM 813 C CA . GLU A 1 108 ? -31.029 7.230 -0.104 1.00 53.56 108 GLU A CA 1
ATOM 814 C C . GLU A 1 108 ? -30.693 5.733 -0.195 1.00 53.56 108 GLU A C 1
ATOM 816 O O . GLU A 1 108 ? -30.197 5.262 -1.216 1.00 53.56 108 GLU A O 1
ATOM 821 N N . ILE A 1 109 ? -30.968 4.989 0.879 1.00 53.50 109 ILE A N 1
ATOM 822 C CA . ILE A 1 109 ? -30.575 3.587 1.145 1.00 53.50 109 ILE A CA 1
ATOM 823 C C . ILE A 1 109 ? -30.769 2.631 -0.060 1.00 53.50 109 ILE A C 1
ATOM 825 O O . ILE A 1 109 ? -30.073 1.627 -0.184 1.00 53.50 109 ILE A O 1
ATOM 829 N N . ILE A 1 110 ? -31.682 2.951 -0.980 1.00 51.12 110 ILE A N 1
ATOM 830 C CA . ILE A 1 110 ? -31.998 2.172 -2.185 1.00 51.12 110 ILE A CA 1
ATOM 831 C C . ILE A 1 110 ? -30.893 2.260 -3.261 1.00 51.12 110 ILE A C 1
ATOM 833 O O . ILE A 1 110 ? -30.645 1.269 -3.946 1.00 51.12 110 ILE A O 1
ATOM 837 N N . GLN A 1 111 ? -30.189 3.391 -3.398 1.00 54.09 111 GLN A N 1
ATOM 838 C CA . GLN A 1 111 ? -29.064 3.529 -4.342 1.00 54.09 111 GLN A CA 1
ATOM 839 C C . GLN A 1 111 ? -27.838 2.720 -3.904 1.00 54.09 111 GLN A C 1
ATOM 841 O O . GLN A 1 111 ? -27.160 2.133 -4.742 1.00 54.09 111 GLN A O 1
ATOM 846 N N . GLN A 1 112 ? -27.625 2.590 -2.593 1.00 55.59 112 GLN A N 1
ATOM 847 C CA . GLN A 1 112 ? -26.494 1.846 -2.033 1.00 55.59 112 GLN A CA 1
ATOM 848 C C . GLN A 1 112 ? -26.529 0.360 -2.418 1.00 55.59 112 GLN A C 1
ATOM 850 O O . GLN A 1 112 ? -25.499 -0.232 -2.727 1.00 55.59 112 GLN A O 1
ATOM 855 N N . ALA A 1 113 ? -27.722 -0.246 -2.441 1.00 61.06 113 ALA A N 1
ATOM 856 C CA . ALA A 1 113 ? -27.901 -1.640 -2.842 1.00 61.06 113 ALA A CA 1
ATOM 857 C C . ALA A 1 113 ? -27.611 -1.868 -4.337 1.00 61.06 113 ALA A C 1
ATOM 859 O O . ALA A 1 113 ? -27.087 -2.919 -4.702 1.00 61.06 113 ALA A O 1
ATOM 860 N N . ALA A 1 114 ? -27.932 -0.892 -5.191 1.00 60.66 114 ALA A N 1
ATOM 861 C CA . ALA A 1 114 ? -27.662 -0.965 -6.624 1.00 60.66 114 ALA A CA 1
ATOM 862 C C . ALA A 1 114 ? -26.164 -0.804 -6.935 1.00 60.66 114 ALA A C 1
ATOM 864 O O . ALA A 1 114 ? -25.626 -1.579 -7.718 1.00 60.66 114 ALA A O 1
ATOM 865 N N . GLU A 1 115 ? -25.476 0.133 -6.276 1.00 60.97 115 GLU A N 1
ATOM 866 C CA . GLU A 1 115 ? -24.021 0.319 -6.408 1.00 60.97 115 GLU A CA 1
ATOM 867 C C . GLU A 1 115 ? -23.242 -0.908 -5.904 1.00 60.97 115 GLU A C 1
ATOM 869 O O . GLU A 1 115 ? -22.325 -1.384 -6.570 1.00 60.97 115 GLU A O 1
ATOM 874 N N . LEU A 1 116 ? -23.651 -1.492 -4.771 1.00 61.19 116 LEU A N 1
ATOM 875 C CA . LEU A 1 116 ? -23.078 -2.747 -4.270 1.00 61.19 116 LEU A CA 1
ATOM 876 C C . LEU A 1 116 ? -23.295 -3.921 -5.235 1.00 61.19 116 LEU A C 1
ATOM 878 O O . LEU A 1 116 ? -22.399 -4.749 -5.386 1.00 61.19 116 LEU A O 1
ATOM 882 N N . ALA A 1 117 ? -24.462 -4.001 -5.884 1.00 62.41 117 ALA A N 1
ATOM 883 C CA . ALA A 1 117 ? -24.752 -5.037 -6.873 1.00 62.41 117 ALA A CA 1
ATOM 884 C C . ALA A 1 117 ? -23.904 -4.884 -8.145 1.00 62.41 117 ALA A C 1
ATOM 886 O O . ALA A 1 117 ? -23.480 -5.891 -8.704 1.00 62.41 117 ALA A O 1
ATOM 887 N N . ASP A 1 118 ? -23.621 -3.652 -8.572 1.00 61.81 118 ASP A N 1
ATOM 888 C CA . ASP A 1 118 ? -22.750 -3.377 -9.720 1.00 61.81 118 ASP A CA 1
ATOM 889 C C . ASP A 1 118 ? -21.291 -3.758 -9.414 1.00 61.81 118 ASP A C 1
ATOM 891 O O . ASP A 1 118 ? -20.660 -4.499 -10.168 1.00 61.81 118 ASP A O 1
ATOM 895 N N . VAL A 1 119 ? -20.783 -3.377 -8.233 1.00 63.03 119 VAL A N 1
AT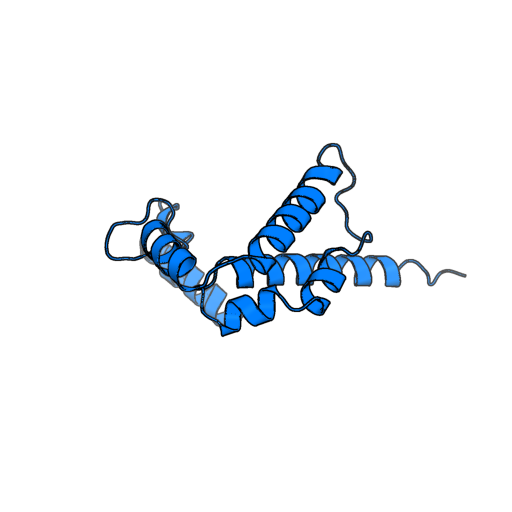OM 896 C CA . VAL A 1 119 ? -19.446 -3.788 -7.766 1.00 63.03 119 VAL A CA 1
ATOM 897 C C . VAL A 1 119 ? -19.344 -5.313 -7.637 1.00 63.03 119 VAL A C 1
ATOM 899 O O . VAL A 1 119 ? -18.356 -5.893 -8.081 1.00 63.03 119 VAL A O 1
ATOM 902 N N . ALA A 1 120 ? -20.358 -5.976 -7.071 1.00 64.88 120 ALA A N 1
ATOM 903 C CA . ALA A 1 120 ? -20.397 -7.436 -6.946 1.00 64.88 120 ALA A CA 1
ATOM 904 C C . ALA A 1 120 ? -20.589 -8.162 -8.289 1.00 64.88 120 ALA A C 1
ATOM 906 O O . ALA A 1 120 ? -20.217 -9.321 -8.408 1.00 64.88 120 ALA A O 1
ATOM 907 N N . GLY A 1 121 ? -21.184 -7.515 -9.293 1.00 61.97 121 GLY A N 1
ATOM 908 C CA . GLY A 1 121 ? -21.265 -8.052 -10.651 1.00 61.97 121 GLY A CA 1
ATOM 909 C C . GLY A 1 121 ? -19.940 -7.958 -11.412 1.00 61.97 121 GLY A C 1
ATOM 910 O O . GLY A 1 121 ? -19.734 -8.704 -12.369 1.00 61.97 121 GLY A O 1
ATOM 911 N N . PHE A 1 122 ? -19.051 -7.052 -10.994 1.00 55.88 122 PHE A N 1
ATOM 912 C CA . PHE A 1 122 ? -17.755 -6.813 -11.628 1.00 55.88 122 PHE A CA 1
ATOM 913 C C . PHE A 1 122 ? -16.602 -7.650 -11.035 1.00 55.88 122 PHE A C 1
ATOM 915 O O . PHE A 1 122 ? -15.654 -7.955 -11.761 1.00 55.88 122 PHE A O 1
ATOM 922 N N . TYR A 1 123 ? -16.667 -8.006 -9.744 1.00 51.12 123 TYR A N 1
ATOM 923 C CA . TYR A 1 123 ? -15.666 -8.811 -9.016 1.00 51.12 123 TYR A CA 1
ATOM 924 C C . TYR A 1 123 ? -16.092 -10.269 -8.833 1.00 51.12 123 TYR A C 1
ATOM 926 O O . TYR A 1 123 ? -15.206 -11.146 -8.972 1.00 51.12 123 TYR A O 1
#